Protein AF-G1N4I6-F1 (afdb_monomer_lite)

Foldseek 3Di:
DDDDDDDDDDDDDPPPDDDDDDDDDDDPPPVPVVVVVVVVVVVPDPVDDDLDVVLFDPVLVVLSVVLVVCCVVCVPCVVVCPCVVSVVVNVVRVVVSVVVVVVVVVVVVVVVVVVVVVVVD

InterPro domains:
  IPR013892 Cytochrome c oxidase biogenesis protein Cmc1-like [PF08583] (47-110)

Sequence (121 aa):
MPVHFRCPRALVRGCCARPRLDGSVLSEQKWKFSQILLLLKSSLRKMHPDLSPHLHTEECNLIISLLKKCHKEHNVLRLFGHCNDIDREMRKCLKKEYEEKRARNKELRRKIINAHTNFEK

Organism: Meleagris gallopavo (NCBI:txid9103)

Secondary structure (DSSP, 8-state):
-----PPP-----------------S-TTSSHHHHHHHHHTTTT---PPP--TTSS-HHHHHHHHHHHHHHHH-TTTTTTTTTHHHHHHHHHHHHHHHHHHHHHHHHHHHHHHHHHHHHT-

Radius of gyration: 25.35 Å; chains: 1; bounding box: 58×30×80 Å

pLDDT: mean 70.5, std 20.4, range [38.19, 96.44]

Structure (mmCIF, N/CA/C/O backbone):
data_AF-G1N4I6-F1
#
_entry.id   AF-G1N4I6-F1
#
loop_
_atom_site.group_PDB
_atom_site.id
_atom_site.type_symbol
_atom_site.label_atom_id
_atom_site.label_alt_id
_atom_site.label_comp_id
_atom_site.label_asym_id
_atom_site.label_entity_id
_atom_site.label_seq_id
_atom_site.pdbx_PDB_ins_code
_atom_site.Cartn_x
_atom_site.Cartn_y
_atom_site.Cartn_z
_atom_site.occupancy
_atom_site.B_iso_or_equiv
_atom_site.auth_seq_id
_atom_site.auth_comp_id
_atom_site.auth_asym_id
_atom_site.auth_atom_id
_atom_site.pdbx_PDB_model_num
ATOM 1 N N . MET A 1 1 ? -9.307 18.512 65.680 1.00 45.81 1 MET A N 1
ATOM 2 C CA . MET A 1 1 ? -8.128 18.757 64.812 1.00 45.81 1 MET A CA 1
ATOM 3 C C . MET A 1 1 ? -7.208 17.556 64.984 1.00 45.81 1 MET A C 1
ATOM 5 O O . MET A 1 1 ? -7.023 17.225 66.150 1.00 45.81 1 MET A O 1
ATOM 9 N N . PRO A 1 2 ? -6.722 16.844 63.942 1.00 47.59 2 PRO A N 1
ATOM 10 C CA . PRO A 1 2 ? -6.445 17.240 62.547 1.00 47.59 2 PRO A CA 1
ATOM 11 C C . PRO A 1 2 ? -7.382 16.555 61.519 1.00 47.59 2 PRO A C 1
ATOM 13 O O . PRO A 1 2 ? -7.768 15.406 61.682 1.00 47.59 2 PRO A O 1
ATOM 16 N N . VAL A 1 3 ? -8.040 17.312 60.640 1.00 41.31 3 VAL A N 1
ATOM 17 C CA . VAL A 1 3 ? -7.730 17.601 59.217 1.00 41.31 3 VAL A CA 1
ATOM 18 C C . VAL A 1 3 ? -7.629 16.391 58.270 1.00 41.31 3 VAL A C 1
ATOM 20 O O . VAL A 1 3 ? -6.647 15.660 58.217 1.00 41.31 3 VAL A O 1
ATOM 23 N N . HIS A 1 4 ? -8.693 16.250 57.476 1.00 39.62 4 HIS A N 1
ATOM 24 C CA . HIS A 1 4 ? -8.804 15.446 56.265 1.00 39.62 4 HIS A CA 1
ATOM 25 C C . HIS A 1 4 ? -7.756 15.820 55.211 1.00 39.62 4 HIS A C 1
ATOM 27 O O . HIS A 1 4 ? -7.566 16.999 54.932 1.00 39.62 4 HIS A O 1
ATOM 33 N N . PHE A 1 5 ? -7.280 14.818 54.469 1.00 39.03 5 PHE A N 1
ATOM 34 C CA . PHE A 1 5 ? -7.002 14.977 53.041 1.00 39.03 5 PHE A CA 1
ATOM 35 C C . PHE A 1 5 ? -7.726 13.876 52.258 1.00 39.03 5 PHE A C 1
ATOM 37 O O . PHE A 1 5 ? -7.271 12.742 52.144 1.00 39.03 5 PHE A O 1
ATOM 44 N N . ARG A 1 6 ? -8.909 14.226 51.737 1.00 46.56 6 ARG A N 1
ATOM 45 C CA . ARG A 1 6 ? -9.550 13.509 50.629 1.00 46.56 6 ARG A CA 1
ATOM 46 C C . ARG A 1 6 ? -8.698 13.734 49.382 1.00 46.56 6 ARG A C 1
ATOM 48 O O . ARG A 1 6 ? -8.475 14.884 49.013 1.00 46.56 6 ARG A O 1
ATOM 55 N N . CYS A 1 7 ? -8.280 12.667 48.707 1.00 40.50 7 CYS A N 1
ATOM 56 C CA . CYS A 1 7 ? -7.765 12.794 47.347 1.00 40.50 7 CYS A CA 1
ATOM 57 C C . CYS A 1 7 ? -8.959 12.983 46.381 1.00 40.50 7 CYS A C 1
ATOM 59 O O . CYS A 1 7 ? -9.925 12.215 46.463 1.00 40.50 7 CYS A O 1
ATOM 61 N N . PRO A 1 8 ? -8.960 14.024 45.529 1.00 46.91 8 PRO A N 1
ATOM 62 C CA . PRO A 1 8 ? -10.105 14.405 44.713 1.00 46.91 8 PRO A CA 1
ATOM 63 C C . PRO A 1 8 ? -10.313 13.490 43.502 1.00 46.91 8 PRO A C 1
ATOM 65 O O . PRO A 1 8 ? -9.385 13.061 42.821 1.00 46.91 8 PRO A O 1
ATOM 68 N N . ARG A 1 9 ? -11.591 13.252 43.206 1.00 49.66 9 ARG A N 1
ATOM 69 C CA . ARG A 1 9 ? -12.098 12.611 41.993 1.00 49.66 9 ARG A CA 1
ATOM 70 C C . ARG A 1 9 ? -12.138 13.665 40.874 1.00 49.66 9 ARG A 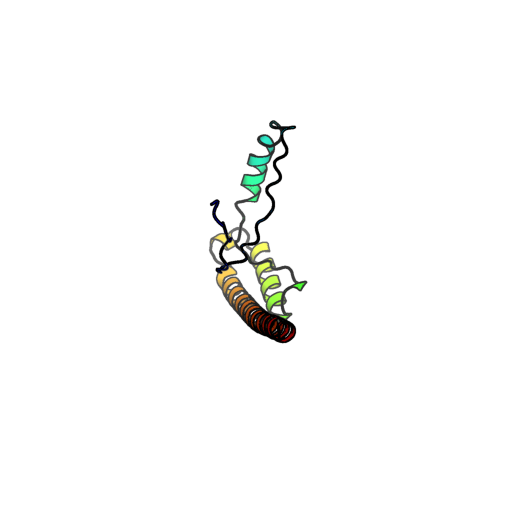C 1
ATOM 72 O O . ARG A 1 9 ? -13.067 14.461 40.841 1.00 49.66 9 ARG A O 1
ATOM 79 N N . ALA A 1 10 ? -11.149 13.689 39.981 1.00 44.81 10 ALA A N 1
ATOM 80 C CA . ALA A 1 10 ? -11.223 14.349 38.667 1.00 44.81 10 ALA A CA 1
ATOM 81 C C . ALA A 1 10 ? -10.093 13.791 37.780 1.00 44.81 10 ALA A C 1
ATOM 83 O O . ALA A 1 10 ? -8.924 13.966 38.087 1.00 44.81 10 ALA A O 1
ATOM 84 N N . LEU A 1 11 ? -10.407 12.889 36.849 1.00 46.59 11 LEU A N 1
ATOM 85 C CA . LEU A 1 11 ? -10.662 13.173 35.431 1.00 46.59 11 LEU A CA 1
ATOM 86 C C . LEU A 1 11 ? -9.357 13.261 34.606 1.00 46.59 11 LEU A C 1
ATOM 88 O O . LEU A 1 11 ? -8.387 13.897 34.990 1.00 46.59 11 LEU A O 1
ATOM 92 N N . VAL A 1 12 ? -9.436 12.693 33.401 1.00 39.00 12 VAL A N 1
ATOM 93 C CA . VAL A 1 12 ? -8.578 12.887 32.220 1.00 39.00 12 VAL A CA 1
ATOM 94 C C . VAL A 1 12 ? -7.330 11.984 32.060 1.00 39.00 12 VAL A C 1
ATOM 96 O O . VAL A 1 12 ? -6.332 12.106 32.753 1.00 39.00 12 VAL A O 1
ATOM 99 N N . ARG A 1 13 ? -7.375 11.183 30.978 1.00 44.16 13 ARG A N 1
ATOM 100 C CA . ARG A 1 13 ? -6.268 10.528 30.243 1.00 44.16 13 ARG A CA 1
ATOM 101 C C . ARG A 1 13 ? -5.569 9.350 30.930 1.00 44.16 13 ARG A C 1
ATOM 103 O O . ARG A 1 13 ? -4.560 9.494 31.607 1.00 44.16 13 ARG A O 1
ATOM 110 N N . GLY A 1 14 ? -5.993 8.151 30.527 1.00 42.22 14 GLY A N 1
ATOM 111 C CA . GLY A 1 14 ? -5.121 6.981 30.424 1.00 42.22 14 GLY A CA 1
ATOM 112 C C . GLY A 1 14 ? -4.003 7.208 29.401 1.00 42.22 14 GLY A C 1
ATOM 113 O O . GLY A 1 14 ? -4.010 6.642 28.310 1.00 42.22 14 GLY A O 1
ATOM 114 N N . CYS A 1 15 ? -3.036 8.054 29.751 1.00 42.78 15 CYS A N 1
ATOM 115 C CA . CYS A 1 15 ? -1.686 7.906 29.242 1.00 42.78 15 CYS A CA 1
ATOM 116 C C . CYS A 1 15 ? -1.195 6.548 29.747 1.00 42.78 15 CYS A C 1
ATOM 118 O O . CYS A 1 15 ? -1.071 6.351 30.953 1.00 42.78 15 CYS A O 1
ATOM 120 N N . CYS A 1 16 ? -0.954 5.602 28.840 1.00 43.34 16 CYS A N 1
ATOM 121 C CA . CYS A 1 16 ? -0.255 4.366 29.160 1.00 43.34 16 CYS A CA 1
ATOM 122 C C . CYS A 1 16 ? 1.131 4.732 29.712 1.00 43.34 16 CYS A C 1
ATOM 124 O O . CYS A 1 16 ? 2.065 4.972 28.945 1.00 43.34 16 CYS A O 1
ATOM 126 N N . ALA A 1 17 ? 1.261 4.821 31.033 1.00 47.19 17 ALA A N 1
ATOM 127 C CA . ALA A 1 17 ? 2.547 4.911 31.694 1.00 47.19 17 ALA A CA 1
ATOM 128 C C . ALA A 1 17 ? 3.261 3.572 31.470 1.00 47.19 17 ALA A C 1
ATOM 130 O O . ALA A 1 17 ? 2.895 2.553 32.052 1.00 47.19 17 ALA A O 1
ATOM 131 N N . ARG A 1 18 ? 4.252 3.548 30.571 1.00 47.81 18 ARG A N 1
ATOM 132 C CA . ARG A 1 18 ? 5.228 2.455 30.540 1.00 47.81 18 ARG A CA 1
ATOM 133 C C . ARG A 1 18 ? 6.060 2.538 31.824 1.00 47.81 18 ARG A C 1
ATOM 135 O O . ARG A 1 18 ? 6.551 3.630 32.118 1.00 47.81 18 ARG A O 1
ATOM 142 N N . PRO A 1 19 ? 6.272 1.435 32.559 1.00 45.81 19 PRO A N 1
ATOM 143 C CA . PRO A 1 19 ? 7.260 1.418 33.625 1.00 45.81 19 PRO A CA 1
ATOM 144 C C . PRO A 1 19 ? 8.647 1.700 33.043 1.00 45.81 19 PRO A C 1
ATOM 146 O O . PRO A 1 19 ? 9.045 1.110 32.035 1.00 45.81 19 PRO A O 1
ATOM 149 N N . ARG A 1 20 ? 9.362 2.623 33.683 1.00 44.16 20 ARG A N 1
ATOM 150 C CA . ARG A 1 20 ? 10.792 2.857 33.498 1.00 44.16 20 ARG A CA 1
ATOM 151 C C . ARG A 1 20 ? 11.516 1.763 34.291 1.00 44.16 20 ARG A C 1
ATOM 153 O O . ARG A 1 20 ? 11.347 1.699 35.504 1.00 44.16 20 ARG A O 1
ATOM 160 N N . LEU A 1 21 ? 12.246 0.882 33.611 1.00 48.09 21 LEU A N 1
ATOM 161 C CA . LEU A 1 21 ? 13.197 -0.027 34.250 1.00 48.09 21 LEU A CA 1
ATOM 162 C C . LEU A 1 21 ? 14.598 0.407 33.835 1.00 48.09 21 LEU A C 1
ATOM 164 O O . LEU A 1 21 ? 14.998 0.234 32.684 1.00 48.09 21 LEU A O 1
ATOM 168 N N . ASP A 1 22 ? 15.292 1.004 34.795 1.00 39.69 22 ASP A N 1
ATOM 169 C CA . ASP A 1 22 ? 16.698 1.362 34.721 1.00 39.69 22 ASP A CA 1
ATOM 170 C C . ASP A 1 22 ? 17.518 0.152 35.208 1.00 39.69 22 ASP A C 1
ATOM 172 O O . ASP A 1 22 ? 17.230 -0.422 36.258 1.00 39.69 22 ASP A O 1
ATOM 176 N N . GLY A 1 23 ? 18.519 -0.265 34.429 1.00 40.56 23 GLY A N 1
ATOM 177 C CA . GLY A 1 23 ? 19.390 -1.402 34.733 1.00 40.56 23 GLY A CA 1
ATOM 178 C C . GLY A 1 23 ? 20.727 -1.253 34.012 1.00 40.56 23 GLY A C 1
ATOM 179 O O . GLY A 1 23 ? 20.820 -1.387 32.797 1.00 40.56 23 GLY A O 1
ATOM 180 N N . SER A 1 24 ? 21.737 -0.900 34.790 1.00 41.91 24 SER A N 1
ATOM 181 C CA . SER A 1 24 ? 23.084 -0.446 34.455 1.00 41.91 24 SER A CA 1
ATOM 182 C C . SER A 1 24 ? 24.017 -1.477 33.792 1.00 41.91 24 SER A C 1
ATOM 184 O O . SER A 1 24 ? 24.140 -2.601 34.263 1.00 41.91 24 SER A O 1
ATOM 186 N N . VAL A 1 25 ? 24.772 -0.987 32.797 1.00 45.50 25 VAL A N 1
ATOM 187 C CA . VAL A 1 25 ? 26.221 -1.192 32.565 1.00 45.50 25 VAL A CA 1
ATOM 188 C C . VAL A 1 25 ? 26.726 -2.633 32.375 1.00 45.50 25 VAL A C 1
ATOM 190 O O . VAL A 1 25 ? 27.131 -3.288 33.325 1.00 45.50 25 VAL A O 1
ATOM 193 N N . LEU A 1 26 ? 26.868 -3.055 31.108 1.00 38.19 26 LEU A N 1
ATOM 194 C CA . LEU A 1 26 ? 28.051 -3.792 30.628 1.00 38.19 26 LEU A CA 1
ATOM 195 C C . LEU A 1 26 ? 28.141 -3.742 29.081 1.00 38.19 26 LEU A C 1
ATOM 197 O O . LEU A 1 26 ? 27.209 -4.142 28.388 1.00 38.19 26 LEU A O 1
ATOM 201 N N . SER A 1 27 ? 29.300 -3.322 28.548 1.00 38.31 27 SER A N 1
ATOM 202 C CA . SER A 1 27 ? 29.754 -3.363 27.129 1.00 38.31 27 SER A CA 1
ATOM 203 C C . SER A 1 27 ? 29.624 -2.102 26.238 1.00 38.31 27 SER A C 1
ATOM 205 O O . SER A 1 27 ? 29.157 -2.136 25.102 1.00 38.31 27 SER A O 1
ATOM 207 N N . GLU A 1 28 ? 30.190 -0.982 26.687 1.00 52.12 28 GLU A N 1
ATOM 208 C CA . GLU A 1 28 ? 30.264 0.294 25.945 1.00 52.12 28 GLU A CA 1
ATOM 209 C C . GLU A 1 28 ? 31.248 0.377 24.746 1.00 52.12 28 GLU A C 1
ATOM 211 O O . GLU A 1 28 ? 31.404 1.447 24.163 1.00 52.12 28 GLU A O 1
ATOM 216 N N . GLN A 1 29 ? 31.900 -0.704 24.296 1.00 47.34 29 GLN A N 1
ATOM 217 C CA . GLN A 1 29 ? 32.941 -0.615 23.239 1.00 47.34 29 GLN A CA 1
ATOM 218 C C . GLN A 1 29 ? 32.626 -1.354 21.922 1.00 47.34 29 GLN A C 1
ATOM 220 O O . GLN A 1 29 ? 33.446 -1.350 21.008 1.00 47.34 29 GLN A O 1
ATOM 225 N N . LYS A 1 30 ? 31.436 -1.952 21.754 1.00 45.03 30 LYS A N 1
ATOM 226 C CA . LYS A 1 30 ? 31.085 -2.718 20.531 1.00 45.03 30 LYS A CA 1
ATOM 227 C C . LYS A 1 30 ? 30.063 -2.050 19.597 1.00 45.03 30 LYS A C 1
ATOM 229 O O . LYS A 1 30 ? 29.682 -2.645 18.595 1.00 45.03 30 LYS A O 1
ATOM 234 N N . TRP A 1 31 ? 29.663 -0.803 19.861 1.00 49.31 31 TRP A N 1
ATOM 235 C CA . TRP A 1 31 ? 28.701 -0.068 19.018 1.00 49.31 31 TRP A CA 1
ATOM 236 C C . TRP A 1 31 ? 29.333 0.924 18.027 1.00 49.31 31 TRP A C 1
ATOM 238 O O . TRP A 1 31 ? 28.705 1.265 17.027 1.00 49.31 31 TRP A O 1
ATOM 248 N N . LYS A 1 32 ? 30.592 1.346 18.222 1.00 50.91 32 LYS A N 1
ATOM 249 C CA . LYS A 1 32 ? 31.229 2.353 17.345 1.00 50.91 32 LYS A CA 1
ATOM 250 C C . LYS A 1 32 ? 31.665 1.810 15.976 1.00 50.91 32 LYS A C 1
ATOM 252 O O . LYS A 1 32 ? 31.596 2.540 14.995 1.00 50.91 32 LYS A O 1
ATOM 257 N N . PHE A 1 33 ? 32.011 0.525 15.870 1.00 45.84 33 PHE A N 1
ATOM 258 C CA . PHE A 1 33 ? 32.341 -0.112 14.581 1.00 45.84 33 PHE A CA 1
ATOM 259 C C . PHE A 1 33 ? 31.109 -0.544 13.766 1.00 45.84 33 PHE A C 1
ATOM 261 O O . PHE A 1 33 ? 31.205 -0.754 12.560 1.00 45.84 33 PHE A O 1
ATOM 268 N N . SER A 1 34 ? 29.933 -0.622 14.395 1.00 57.88 34 SER A N 1
ATOM 269 C CA . SER A 1 34 ? 28.678 -0.992 13.724 1.00 57.88 34 SER A CA 1
ATOM 270 C C . SER A 1 34 ? 28.005 0.206 13.035 1.00 57.88 34 SER A C 1
ATOM 272 O O . SER A 1 34 ? 27.323 0.052 12.021 1.00 57.88 34 SER A O 1
ATOM 274 N N . GLN A 1 35 ? 28.244 1.428 13.526 1.00 58.34 35 GLN A N 1
ATOM 275 C CA . GLN A 1 35 ? 27.568 2.635 13.039 1.00 58.34 35 GLN A CA 1
ATOM 276 C C . GLN A 1 35 ? 27.893 2.962 11.567 1.00 58.34 35 GLN A C 1
ATOM 278 O O . GLN A 1 35 ? 26.996 3.337 10.819 1.00 58.34 35 GLN A O 1
ATOM 283 N N . ILE A 1 36 ? 29.137 2.769 11.111 1.00 57.69 36 ILE A N 1
ATOM 284 C CA . ILE A 1 36 ? 29.534 3.049 9.714 1.00 57.69 36 ILE A CA 1
ATOM 285 C C . ILE A 1 36 ? 28.848 2.082 8.729 1.00 57.69 36 ILE A C 1
ATOM 287 O O . ILE A 1 36 ? 28.399 2.500 7.660 1.00 57.69 36 ILE A O 1
ATOM 291 N N . LEU A 1 37 ? 28.658 0.814 9.114 1.00 55.31 37 LEU A N 1
ATOM 292 C CA . LEU A 1 37 ? 27.936 -0.171 8.299 1.00 55.31 37 LEU A CA 1
ATOM 293 C C . LEU A 1 37 ? 26.407 0.049 8.331 1.00 55.31 37 LEU A C 1
ATOM 295 O O . LEU A 1 37 ? 25.710 -0.216 7.348 1.00 55.31 37 LEU A O 1
ATOM 299 N N . LEU A 1 38 ? 25.879 0.583 9.436 1.00 55.78 38 LEU A N 1
ATOM 300 C CA . LEU A 1 38 ? 24.478 0.995 9.582 1.00 55.78 38 LEU A CA 1
ATOM 301 C C . LEU A 1 38 ? 24.134 2.248 8.758 1.00 55.78 38 LEU A C 1
ATOM 303 O O . LEU A 1 38 ? 23.026 2.335 8.228 1.00 55.78 38 LEU A O 1
ATOM 307 N N . LEU A 1 39 ? 25.072 3.185 8.585 1.00 54.91 39 LEU A N 1
ATOM 308 C CA . LEU A 1 39 ? 24.865 4.399 7.787 1.00 54.91 39 LEU A CA 1
ATOM 309 C C . LEU A 1 39 ? 24.809 4.106 6.278 1.00 54.91 39 LEU A C 1
ATOM 311 O O . LEU A 1 39 ? 23.942 4.646 5.591 1.00 54.91 39 LEU A O 1
ATOM 315 N N . LEU A 1 40 ? 25.619 3.174 5.768 1.00 52.16 40 LEU A N 1
ATOM 316 C CA . LEU A 1 40 ? 25.558 2.742 4.361 1.00 52.16 40 LEU A CA 1
ATOM 317 C C . LEU A 1 40 ? 24.305 1.914 4.021 1.00 52.16 40 LEU A C 1
ATOM 319 O O . LEU A 1 40 ? 23.799 2.005 2.904 1.00 52.16 40 LEU A O 1
ATOM 323 N N . LYS A 1 41 ? 23.715 1.192 4.986 1.00 48.81 41 LYS A N 1
ATOM 324 C CA . LYS A 1 41 ? 22.384 0.562 4.821 1.00 48.81 41 LYS A CA 1
ATOM 325 C C . LYS A 1 41 ? 21.229 1.572 4.812 1.00 48.81 41 LYS A C 1
ATOM 327 O O . LYS A 1 41 ? 20.109 1.228 4.440 1.00 48.81 41 LYS A O 1
ATOM 332 N N . SER A 1 42 ? 21.481 2.813 5.225 1.00 48.00 42 SER A N 1
ATOM 333 C CA . SER A 1 42 ? 20.442 3.811 5.484 1.00 48.00 42 SER A CA 1
ATOM 334 C C . SER A 1 42 ? 20.144 4.756 4.309 1.00 48.00 42 SER A C 1
ATOM 336 O O . SER A 1 42 ? 19.068 5.361 4.281 1.00 48.00 42 SER A O 1
ATOM 338 N N . SER A 1 43 ? 21.034 4.825 3.311 1.00 47.72 43 SER A N 1
ATOM 339 C CA . SER A 1 43 ? 20.907 5.695 2.125 1.00 47.72 43 SER A CA 1
ATOM 340 C C . SER A 1 43 ? 20.056 5.113 0.985 1.00 47.72 43 SER A C 1
ATOM 342 O O . SER A 1 43 ? 19.936 5.723 -0.073 1.00 47.72 43 SER A O 1
ATOM 344 N N . LEU A 1 44 ? 19.396 3.970 1.202 1.00 54.91 44 LEU A N 1
ATOM 345 C CA . LEU A 1 44 ? 18.336 3.447 0.327 1.00 54.91 44 LEU A CA 1
ATOM 346 C C . LEU A 1 44 ? 16.969 3.413 1.031 1.00 54.91 44 LEU A C 1
ATOM 348 O O . LEU A 1 44 ? 16.110 2.601 0.690 1.00 54.91 44 LEU A O 1
ATOM 352 N N . ARG A 1 45 ? 16.744 4.275 2.030 1.00 47.78 45 ARG A N 1
ATOM 353 C CA . ARG A 1 45 ? 15.431 4.411 2.671 1.00 47.78 45 ARG A CA 1
ATOM 354 C C . ARG A 1 45 ? 14.454 5.113 1.730 1.00 47.78 45 ARG A C 1
ATOM 356 O O . ARG A 1 45 ? 14.211 6.310 1.836 1.00 47.78 45 ARG A O 1
ATOM 363 N N . LYS A 1 46 ? 13.832 4.346 0.833 1.00 53.66 46 LYS A N 1
ATOM 364 C CA . LYS A 1 46 ? 12.470 4.679 0.410 1.00 53.66 46 LYS A CA 1
ATOM 365 C C . LYS A 1 46 ? 11.615 4.607 1.669 1.00 53.66 46 LYS A C 1
ATOM 367 O O . LYS A 1 46 ? 11.550 3.551 2.292 1.00 53.66 46 LYS A O 1
ATOM 372 N N . MET A 1 47 ? 11.010 5.729 2.055 1.00 54.09 47 MET A N 1
ATOM 373 C CA . MET A 1 47 ? 9.946 5.794 3.064 1.00 54.09 47 MET A CA 1
ATOM 374 C C . MET A 1 47 ? 8.720 5.075 2.504 1.00 54.09 47 MET A C 1
ATOM 376 O O . MET A 1 47 ? 7.739 5.695 2.102 1.00 54.09 47 MET A O 1
ATOM 380 N N . HIS A 1 48 ? 8.840 3.760 2.368 1.00 58.47 48 HIS A N 1
ATOM 381 C CA . HIS A 1 48 ? 7.828 2.927 1.778 1.00 58.47 48 HIS A CA 1
ATOM 382 C C . HIS A 1 48 ? 7.010 2.297 2.903 1.00 58.47 48 HIS A C 1
ATOM 384 O O . HIS A 1 48 ? 7.606 1.677 3.788 1.00 58.47 48 HIS A O 1
ATOM 390 N N . PRO A 1 49 ? 5.674 2.435 2.909 1.00 64.19 49 PRO A N 1
ATOM 391 C CA . PRO A 1 49 ? 4.834 1.543 3.709 1.00 64.19 49 PRO A CA 1
ATOM 392 C C . PRO A 1 49 ? 5.188 0.087 3.379 1.00 64.19 49 PRO A C 1
ATOM 394 O O . PRO A 1 49 ? 5.541 -0.201 2.239 1.00 64.19 49 PRO A O 1
ATOM 397 N N . ASP A 1 50 ? 5.143 -0.810 4.358 1.00 65.81 50 ASP A N 1
ATOM 398 C CA . ASP A 1 50 ? 5.505 -2.219 4.169 1.00 65.81 50 ASP A CA 1
ATOM 399 C C . ASP A 1 50 ? 4.765 -2.820 2.956 1.00 65.81 50 ASP A C 1
ATOM 401 O O . ASP A 1 50 ? 3.539 -2.855 2.969 1.00 65.81 50 ASP A O 1
ATOM 405 N N . LEU A 1 51 ? 5.507 -3.231 1.911 1.00 70.38 51 LEU A N 1
ATOM 406 C CA . LEU A 1 51 ? 4.966 -3.837 0.679 1.00 70.38 51 LEU A CA 1
ATOM 407 C C . LEU A 1 51 ? 4.929 -5.366 0.753 1.00 70.38 51 LEU A C 1
ATOM 409 O O . LEU A 1 51 ? 5.098 -6.052 -0.271 1.00 70.38 51 LEU A O 1
ATOM 413 N N . SER A 1 52 ? 4.875 -5.922 1.958 1.00 76.31 52 SER A N 1
ATOM 414 C CA . SER A 1 52 ? 4.781 -7.362 2.119 1.00 76.31 52 SER A CA 1
ATOM 415 C C . SER A 1 52 ? 3.520 -7.867 1.399 1.00 76.31 52 SER A C 1
ATOM 417 O O . SER A 1 52 ? 2.423 -7.384 1.684 1.00 76.31 52 SER A O 1
ATOM 419 N N . PRO A 1 53 ? 3.641 -8.830 0.465 1.00 71.44 53 PRO A N 1
ATOM 420 C CA . PRO A 1 53 ? 2.553 -9.212 -0.439 1.00 71.44 53 PRO A CA 1
ATOM 421 C C . PRO A 1 53 ? 1.328 -9.809 0.269 1.00 71.44 53 PRO A C 1
ATOM 423 O O . PRO A 1 53 ? 0.247 -9.877 -0.299 1.00 71.44 53 PRO A O 1
ATOM 426 N N . HIS A 1 54 ? 1.469 -10.222 1.528 1.00 75.25 54 HIS A N 1
ATOM 427 C CA . HIS A 1 54 ? 0.353 -10.721 2.331 1.00 75.25 54 HIS A CA 1
ATOM 428 C C . HIS A 1 54 ? -0.552 -9.593 2.868 1.00 75.25 54 HIS A C 1
ATOM 430 O O . HIS A 1 54 ? -1.675 -9.841 3.302 1.00 75.25 54 HIS A O 1
ATOM 436 N N . LEU A 1 55 ? -0.074 -8.348 2.918 1.00 82.19 55 LEU A N 1
ATOM 437 C CA . LEU A 1 55 ? -0.826 -7.254 3.537 1.00 82.19 55 LEU A CA 1
ATOM 438 C C . LEU A 1 55 ? -1.834 -6.605 2.581 1.00 82.19 55 LEU A C 1
ATOM 440 O O . LEU A 1 55 ? -2.760 -5.937 3.045 1.00 82.19 55 LEU A O 1
ATOM 444 N N . HIS A 1 56 ? -1.646 -6.804 1.279 1.00 82.62 56 HIS A N 1
ATOM 445 C CA . HIS A 1 56 ? -2.357 -6.082 0.239 1.00 82.62 56 HIS A CA 1
ATOM 446 C C . HIS A 1 56 ? -3.327 -6.974 -0.528 1.00 82.62 56 HIS A C 1
ATOM 448 O O . HIS A 1 56 ? -3.185 -8.195 -0.600 1.00 82.62 56 HIS A O 1
ATOM 454 N N . THR A 1 57 ? -4.304 -6.320 -1.131 1.00 87.75 57 THR A N 1
ATOM 455 C CA . THR A 1 57 ? -5.193 -6.870 -2.146 1.00 87.75 57 THR A CA 1
ATOM 456 C C . THR A 1 57 ? -4.402 -7.348 -3.366 1.00 87.75 57 THR A C 1
ATOM 458 O O . THR A 1 57 ? -3.290 -6.890 -3.651 1.00 87.75 57 THR A O 1
ATOM 461 N N . GLU A 1 58 ? -4.978 -8.291 -4.106 1.00 88.50 58 GLU A N 1
ATOM 462 C CA . GLU A 1 58 ? -4.381 -8.864 -5.317 1.00 88.50 58 GLU A CA 1
ATOM 463 C C . GLU A 1 58 ? -4.022 -7.803 -6.370 1.00 88.50 58 GLU A C 1
ATOM 465 O O . GLU A 1 58 ? -2.931 -7.848 -6.940 1.00 88.50 58 GLU A O 1
ATOM 470 N N . GLU A 1 59 ? -4.864 -6.781 -6.537 1.00 87.62 59 GLU A N 1
ATOM 471 C CA . GLU A 1 59 ? -4.613 -5.661 -7.449 1.00 87.62 59 GLU A CA 1
ATOM 472 C C . GLU A 1 59 ? -3.379 -4.843 -7.036 1.00 87.62 59 GLU A C 1
ATOM 474 O O . GLU A 1 59 ? -2.484 -4.594 -7.850 1.00 87.62 59 GLU A O 1
ATOM 479 N N . CYS A 1 60 ? -3.271 -4.473 -5.754 1.00 89.38 60 CYS A N 1
ATOM 480 C CA . CYS A 1 60 ? -2.102 -3.753 -5.246 1.00 89.38 60 CYS A CA 1
ATOM 481 C C . CYS A 1 60 ? -0.822 -4.596 -5.358 1.00 89.38 60 CYS A C 1
ATOM 483 O O . CYS A 1 60 ? 0.244 -4.067 -5.684 1.00 89.38 60 CYS A O 1
ATOM 485 N N . ASN A 1 61 ? -0.912 -5.910 -5.138 1.00 90.12 61 ASN A N 1
ATOM 486 C CA . ASN A 1 61 ? 0.225 -6.828 -5.221 1.00 90.12 61 ASN A CA 1
ATOM 487 C C . ASN A 1 61 ? 0.836 -6.913 -6.624 1.00 90.12 61 ASN A C 1
ATOM 489 O O . ASN A 1 61 ? 2.065 -7.005 -6.760 1.00 90.12 61 ASN A O 1
ATOM 493 N N . LEU A 1 62 ? 0.012 -6.830 -7.670 1.00 91.31 62 LEU A N 1
ATOM 494 C CA . LEU A 1 62 ? 0.486 -6.770 -9.052 1.00 91.31 62 LEU A CA 1
ATOM 495 C C . LEU A 1 62 ? 1.289 -5.488 -9.301 1.00 91.31 62 LEU A C 1
ATOM 497 O O . LEU A 1 62 ? 2.408 -5.552 -9.815 1.00 91.31 62 LEU A O 1
ATOM 501 N N . ILE A 1 63 ? 0.782 -4.336 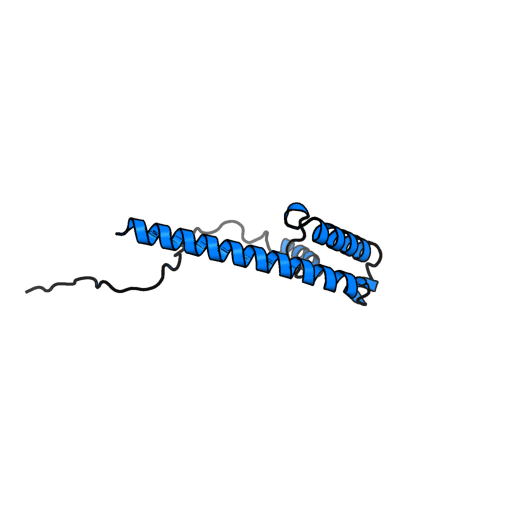-8.854 1.00 89.94 63 ILE A N 1
ATOM 502 C CA . ILE A 1 63 ? 1.455 -3.038 -9.024 1.00 89.94 63 ILE A CA 1
ATOM 503 C C . ILE A 1 63 ? 2.783 -3.007 -8.254 1.00 89.94 63 ILE A C 1
ATOM 505 O O . ILE A 1 63 ? 3.811 -2.586 -8.785 1.00 89.94 63 ILE A O 1
ATOM 509 N N . ILE A 1 64 ? 2.799 -3.522 -7.023 1.00 89.25 64 ILE A N 1
ATOM 510 C CA . ILE A 1 64 ? 4.011 -3.661 -6.204 1.00 89.25 64 ILE A CA 1
ATOM 511 C C . ILE A 1 64 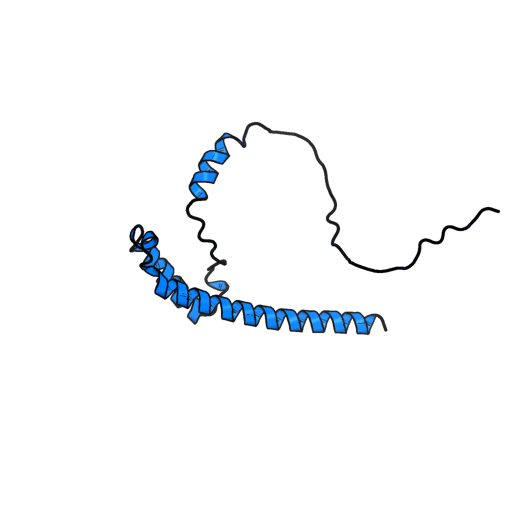? 5.056 -4.533 -6.912 1.00 89.25 64 ILE A C 1
ATOM 513 O O . ILE A 1 64 ? 6.250 -4.219 -6.910 1.00 89.25 64 ILE A O 1
ATOM 517 N N . SER A 1 65 ? 4.617 -5.628 -7.530 1.00 89.25 65 SER A N 1
ATOM 518 C CA . SER A 1 65 ? 5.486 -6.536 -8.283 1.00 89.25 65 SER A CA 1
ATOM 519 C C . SER A 1 65 ? 6.086 -5.856 -9.514 1.00 89.25 65 SER A C 1
ATOM 521 O O . SER A 1 65 ? 7.285 -5.991 -9.764 1.00 89.25 65 SER A O 1
ATOM 523 N N . LEU A 1 66 ? 5.290 -5.070 -10.244 1.00 88.81 66 LEU A N 1
ATOM 524 C CA . LEU A 1 66 ? 5.755 -4.266 -11.378 1.00 88.81 66 LEU A CA 1
ATOM 525 C C . LEU A 1 66 ? 6.751 -3.190 -10.944 1.00 88.81 66 LEU A C 1
ATOM 527 O O . LEU A 1 66 ? 7.791 -3.019 -11.576 1.00 88.81 66 LEU A O 1
ATOM 531 N N . LEU A 1 67 ? 6.499 -2.526 -9.817 1.00 87.81 67 LEU A N 1
ATOM 532 C CA . LEU A 1 67 ? 7.409 -1.521 -9.280 1.00 87.81 67 LEU A CA 1
ATOM 533 C C . LEU A 1 67 ? 8.756 -2.138 -8.871 1.00 87.81 67 LEU A C 1
ATOM 535 O O . LEU A 1 67 ? 9.815 -1.562 -9.128 1.00 87.81 67 LEU A O 1
ATOM 539 N N . LYS A 1 68 ? 8.735 -3.335 -8.268 1.00 85.88 68 LYS A N 1
ATOM 540 C CA . LYS A 1 68 ? 9.951 -4.103 -7.949 1.00 85.88 68 LYS A CA 1
ATOM 541 C C . LYS A 1 68 ? 10.725 -4.481 -9.215 1.00 85.88 68 LYS A C 1
ATOM 543 O O . LYS A 1 68 ? 11.949 -4.364 -9.208 1.00 85.88 68 LYS A O 1
ATOM 548 N N . LYS A 1 69 ? 10.037 -4.882 -10.291 1.00 87.38 69 LYS A N 1
ATOM 549 C CA . LYS A 1 69 ? 10.659 -5.160 -11.599 1.00 87.38 69 LYS A CA 1
ATOM 550 C C . LYS A 1 69 ? 11.288 -3.902 -12.204 1.00 87.38 69 LYS A C 1
ATOM 552 O O . LYS A 1 69 ? 12.479 -3.923 -12.492 1.00 87.38 69 LYS A O 1
ATOM 557 N N . CYS A 1 70 ? 10.559 -2.785 -12.239 1.00 86.75 70 CYS A N 1
ATOM 558 C CA . CYS A 1 70 ? 11.066 -1.507 -12.751 1.00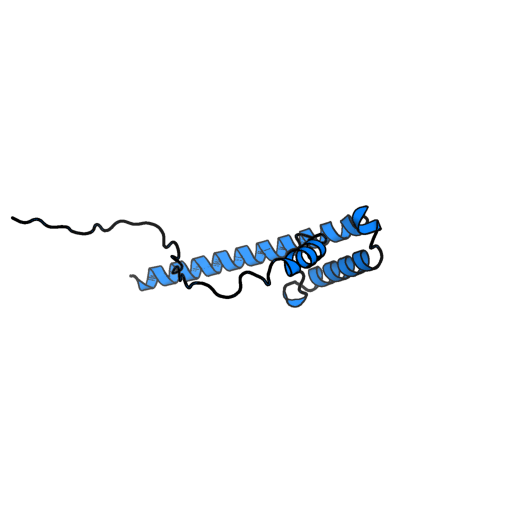 86.75 70 CYS A CA 1
ATOM 559 C C . CYS A 1 70 ? 12.317 -1.036 -11.991 1.00 86.75 70 CYS A C 1
ATOM 561 O O . CYS A 1 70 ? 13.313 -0.635 -12.588 1.00 86.75 70 CYS A O 1
ATOM 563 N N . HIS A 1 71 ? 12.323 -1.156 -10.658 1.00 82.88 71 HIS A N 1
ATOM 564 C CA . HIS A 1 71 ? 13.512 -0.831 -9.867 1.00 82.88 71 HIS A CA 1
ATOM 565 C C . HIS A 1 71 ? 14.688 -1.779 -10.101 1.00 82.88 71 HIS A C 1
ATOM 567 O O . HIS A 1 71 ? 15.821 -1.339 -9.944 1.00 82.88 71 HIS A O 1
ATOM 573 N N . LYS A 1 72 ? 14.431 -3.049 -10.433 1.00 83.69 72 LYS A N 1
ATOM 574 C CA . LYS A 1 72 ? 15.468 -4.052 -10.697 1.00 83.69 72 LYS A CA 1
ATOM 575 C C . LYS A 1 72 ? 16.133 -3.830 -12.055 1.00 83.69 72 LYS A C 1
ATOM 577 O O . LYS A 1 72 ? 17.349 -3.959 -12.156 1.00 83.69 72 LYS A O 1
ATOM 582 N N . GLU A 1 73 ? 15.342 -3.495 -13.070 1.00 84.06 73 GLU A N 1
ATOM 583 C CA . GLU A 1 73 ? 15.808 -3.247 -14.439 1.00 84.06 73 GLU A CA 1
ATOM 584 C C . GLU A 1 73 ? 16.532 -1.901 -14.552 1.00 84.06 73 GLU A C 1
ATOM 586 O O . GLU A 1 73 ? 17.562 -1.788 -15.213 1.00 84.06 73 GLU A O 1
ATOM 591 N N . HIS A 1 74 ? 16.050 -0.886 -13.833 1.00 77.00 74 HIS A N 1
ATOM 592 C CA . HIS A 1 74 ? 16.503 0.489 -13.998 1.00 77.00 74 HIS A CA 1
ATOM 593 C C . HIS A 1 74 ? 17.100 1.089 -12.720 1.00 77.00 74 HIS A C 1
ATOM 595 O O . HIS A 1 74 ? 16.652 2.123 -12.223 1.00 77.00 74 HIS A O 1
ATOM 601 N N . ASN A 1 75 ? 18.165 0.474 -12.199 1.00 68.69 75 ASN A N 1
ATOM 602 C CA . ASN A 1 75 ? 18.824 0.909 -10.957 1.00 68.69 75 ASN A CA 1
ATOM 603 C C . ASN A 1 75 ? 19.275 2.385 -10.981 1.00 68.69 75 ASN A C 1
ATOM 605 O O . ASN A 1 75 ? 19.107 3.093 -9.987 1.00 68.69 75 ASN A O 1
ATOM 609 N N . VAL A 1 76 ? 19.801 2.855 -12.120 1.00 68.75 76 VAL A N 1
ATOM 610 C CA . VAL A 1 76 ? 20.247 4.248 -12.310 1.00 68.75 76 VAL A CA 1
ATOM 611 C C . VAL A 1 76 ? 19.073 5.161 -12.684 1.00 68.75 76 VAL A C 1
ATOM 613 O O . VAL A 1 76 ? 18.919 6.224 -12.087 1.00 68.75 76 VAL A O 1
ATOM 616 N N . LEU A 1 77 ? 18.171 4.730 -13.581 1.00 65.81 77 LEU A N 1
ATOM 617 C CA . LEU A 1 77 ? 17.005 5.537 -13.998 1.00 65.81 77 LEU A CA 1
ATOM 618 C C . LEU A 1 77 ? 15.925 5.667 -12.916 1.00 65.81 77 LEU A C 1
ATOM 620 O O . LEU A 1 77 ? 15.057 6.534 -13.007 1.00 65.81 77 LEU A O 1
ATOM 624 N N . ARG A 1 78 ? 16.019 4.885 -11.834 1.00 64.50 78 ARG A N 1
ATOM 625 C CA . ARG A 1 78 ? 15.239 5.094 -10.610 1.00 64.50 78 ARG A CA 1
ATOM 626 C C . ARG A 1 78 ? 15.466 6.485 -10.017 1.00 64.50 78 ARG A C 1
ATOM 628 O O . ARG A 1 78 ? 14.533 7.048 -9.456 1.00 64.50 78 ARG A O 1
ATOM 635 N N . LEU A 1 79 ? 16.681 7.028 -10.130 1.00 61.72 79 LEU A N 1
ATOM 636 C CA . LEU A 1 79 ? 17.000 8.393 -9.690 1.00 61.72 79 LEU A CA 1
ATOM 637 C C . LEU A 1 79 ? 16.457 9.448 -10.664 1.00 61.72 79 LEU A C 1
ATOM 639 O O . LEU A 1 79 ? 16.118 10.545 -10.239 1.00 61.72 79 LEU A O 1
ATOM 643 N N . PHE A 1 80 ? 16.298 9.085 -11.938 1.00 71.81 80 PHE A N 1
ATOM 644 C CA . PHE A 1 80 ? 15.728 9.935 -12.988 1.00 71.81 80 PHE A CA 1
ATOM 645 C C . PHE A 1 80 ? 14.191 9.888 -13.051 1.00 71.81 80 PHE A C 1
ATOM 647 O O . PHE A 1 80 ? 13.590 10.534 -13.902 1.00 71.81 80 PHE A O 1
ATOM 654 N N . GLY A 1 81 ? 13.536 9.147 -12.148 1.00 77.69 81 GLY A N 1
ATOM 655 C CA . GLY A 1 81 ? 12.075 9.124 -12.046 1.00 77.69 81 GLY A CA 1
ATOM 656 C C . GLY A 1 81 ? 11.362 8.234 -13.069 1.00 77.69 81 GLY A C 1
ATOM 657 O O . GLY A 1 81 ? 10.161 8.382 -13.263 1.00 77.69 81 GLY A O 1
ATOM 658 N N . HIS A 1 82 ? 12.056 7.282 -13.700 1.00 78.75 82 HIS A N 1
ATOM 659 C CA . HIS A 1 82 ? 11.464 6.433 -14.744 1.00 78.75 82 HIS A CA 1
ATOM 660 C C . HIS A 1 82 ? 10.310 5.540 -14.244 1.00 78.75 82 HIS A C 1
ATOM 662 O O . HIS A 1 82 ? 9.383 5.239 -14.983 1.00 78.75 82 HIS A O 1
ATOM 668 N N . CYS A 1 83 ? 10.320 5.161 -12.962 1.00 83.12 83 CYS A N 1
ATOM 669 C CA . CYS A 1 83 ? 9.265 4.340 -12.355 1.00 83.12 83 CYS A CA 1
ATOM 670 C C . CYS A 1 83 ? 8.151 5.169 -11.673 1.00 83.12 83 CYS A C 1
ATOM 672 O O . CYS A 1 83 ? 7.381 4.612 -10.887 1.00 83.12 83 CYS A O 1
ATOM 674 N N . ASN A 1 84 ? 8.073 6.488 -11.905 1.00 85.00 84 ASN A N 1
ATOM 675 C CA . ASN A 1 84 ? 7.156 7.385 -11.184 1.00 85.00 84 ASN A CA 1
ATOM 676 C C . ASN A 1 84 ? 5.671 7.102 -11.455 1.00 85.00 84 ASN A C 1
ATOM 678 O O . ASN A 1 84 ? 4.851 7.262 -10.550 1.00 85.00 84 ASN A O 1
ATOM 682 N N . ASP A 1 85 ? 5.320 6.658 -12.662 1.00 87.44 85 ASP A N 1
ATOM 683 C CA . ASP A 1 85 ? 3.930 6.342 -13.009 1.00 87.44 85 ASP A CA 1
ATOM 684 C C . ASP A 1 85 ? 3.429 5.125 -12.223 1.00 87.44 85 ASP A C 1
ATOM 686 O O . ASP A 1 85 ? 2.353 5.149 -11.623 1.00 87.44 85 ASP A O 1
ATOM 690 N N . ILE A 1 86 ? 4.273 4.096 -12.118 1.00 86.69 86 ILE A N 1
ATOM 691 C CA . ILE A 1 86 ? 3.993 2.896 -11.323 1.00 86.69 86 ILE A CA 1
ATOM 692 C C . ILE A 1 86 ? 3.956 3.245 -9.824 1.00 86.69 86 ILE A C 1
ATOM 694 O O . ILE A 1 86 ? 3.087 2.765 -9.095 1.00 86.69 86 ILE A O 1
ATOM 698 N N . ASP A 1 87 ? 4.852 4.122 -9.355 1.00 86.31 87 ASP A N 1
ATOM 699 C CA . ASP A 1 87 ? 4.859 4.609 -7.966 1.00 86.31 87 ASP A CA 1
ATOM 700 C C . ASP A 1 87 ? 3.563 5.368 -7.626 1.00 86.31 87 ASP A C 1
ATOM 702 O O . ASP A 1 87 ? 3.000 5.192 -6.543 1.00 86.31 87 ASP A O 1
ATOM 706 N N . ARG A 1 88 ? 3.034 6.168 -8.564 1.00 89.62 88 ARG A N 1
ATOM 707 C CA . ARG A 1 88 ? 1.756 6.877 -8.407 1.00 89.62 88 ARG A CA 1
ATOM 708 C C . ARG A 1 88 ? 0.589 5.904 -8.257 1.00 89.62 88 ARG A C 1
ATOM 710 O O . ARG A 1 88 ? -0.225 6.095 -7.349 1.00 89.62 88 ARG A O 1
ATOM 717 N N . GLU A 1 89 ? 0.498 4.885 -9.107 1.00 90.12 89 GLU A N 1
ATOM 718 C CA . GLU A 1 89 ? -0.577 3.886 -9.025 1.00 90.12 89 GLU A CA 1
ATOM 719 C C . GLU A 1 89 ? -0.505 3.078 -7.732 1.00 90.12 89 GLU A C 1
ATOM 721 O O . GLU A 1 89 ? -1.502 2.911 -7.027 1.00 90.12 89 GLU A O 1
ATOM 726 N N . MET A 1 90 ? 0.698 2.681 -7.335 1.00 89.56 90 MET A N 1
ATOM 727 C CA . MET A 1 90 ? 0.899 1.989 -6.073 1.00 89.56 90 MET A CA 1
ATOM 728 C C . MET A 1 90 ? 0.458 2.848 -4.878 1.00 89.56 90 MET A C 1
ATOM 730 O O . MET A 1 90 ? -0.262 2.361 -4.005 1.00 89.56 90 MET A O 1
ATOM 734 N N . ARG A 1 91 ? 0.825 4.139 -4.830 1.00 88.81 91 ARG A N 1
ATOM 735 C CA . ARG A 1 91 ? 0.385 5.045 -3.751 1.00 88.81 91 ARG A CA 1
ATOM 736 C C . ARG A 1 91 ? -1.133 5.171 -3.682 1.00 88.81 91 ARG A C 1
ATOM 738 O O . ARG A 1 91 ? -1.677 5.226 -2.580 1.00 88.81 91 ARG A O 1
ATOM 745 N N . LYS A 1 92 ? -1.818 5.225 -4.829 1.00 91.31 92 LYS A N 1
ATOM 746 C CA . LYS A 1 92 ? -3.288 5.247 -4.873 1.00 91.31 92 LYS A CA 1
ATOM 747 C C . LYS A 1 92 ? -3.867 3.976 -4.259 1.00 91.31 92 LYS A C 1
ATOM 749 O O . LYS A 1 92 ? -4.784 4.070 -3.448 1.00 91.31 92 LYS A O 1
ATOM 754 N N . CYS A 1 93 ? -3.309 2.823 -4.613 1.00 91.50 93 CYS A N 1
ATOM 755 C CA . CYS A 1 93 ? -3.764 1.525 -4.130 1.00 91.50 93 CYS A CA 1
ATOM 756 C C . CYS A 1 93 ? -3.631 1.415 -2.600 1.00 91.50 93 CYS A C 1
ATOM 758 O O . CYS A 1 93 ? -4.613 1.207 -1.890 1.00 91.50 93 CYS A O 1
ATOM 760 N N . LEU A 1 94 ? -2.446 1.728 -2.070 1.00 88.50 94 LEU A N 1
ATOM 761 C CA . LEU A 1 94 ? -2.173 1.696 -0.629 1.00 88.50 94 LEU A CA 1
ATOM 762 C C . LEU A 1 94 ? -3.008 2.701 0.171 1.00 88.50 94 LEU A C 1
ATOM 764 O O . LEU A 1 94 ? -3.379 2.441 1.317 1.00 88.50 94 LEU A O 1
ATOM 768 N N . LYS A 1 95 ? -3.314 3.863 -0.419 1.00 90.50 95 LYS A N 1
ATOM 769 C CA . LYS A 1 95 ? -4.176 4.863 0.216 1.00 90.50 95 LYS A CA 1
ATOM 770 C C . LYS A 1 95 ? -5.595 4.326 0.420 1.00 90.50 95 LYS A C 1
ATOM 772 O O . LYS A 1 95 ? -6.133 4.498 1.512 1.00 90.50 95 LYS A O 1
ATOM 777 N N . LYS A 1 96 ? -6.162 3.642 -0.579 1.00 91.44 96 LYS A N 1
ATOM 778 C CA . LYS A 1 96 ? -7.494 3.024 -0.477 1.00 91.44 96 LYS A CA 1
ATOM 779 C C . LYS A 1 96 ? -7.539 1.971 0.630 1.00 91.44 96 LYS A C 1
ATOM 781 O O . LYS A 1 96 ? -8.376 2.055 1.523 1.00 91.44 96 LYS A O 1
ATOM 786 N N . GLU A 1 97 ? -6.573 1.054 0.651 1.00 90.69 97 GLU A N 1
ATOM 787 C CA . GLU A 1 97 ? -6.495 0.012 1.688 1.00 90.69 97 GLU A CA 1
ATOM 788 C C . GLU A 1 97 ? -6.365 0.599 3.098 1.00 90.69 97 GLU A C 1
ATOM 790 O O . GLU A 1 97 ? -6.987 0.132 4.060 1.00 90.69 97 GLU A O 1
ATOM 795 N N . TYR A 1 98 ? -5.556 1.652 3.234 1.00 89.81 98 TYR A N 1
ATOM 796 C CA . TYR A 1 98 ? -5.394 2.351 4.500 1.00 89.81 98 TYR A CA 1
ATOM 797 C C . TYR A 1 98 ? -6.704 2.999 4.963 1.00 89.81 98 TYR A C 1
ATOM 799 O O . TYR A 1 98 ? -7.056 2.902 6.142 1.00 89.81 98 TYR A O 1
ATOM 807 N N . GLU A 1 99 ? -7.439 3.641 4.055 1.00 93.56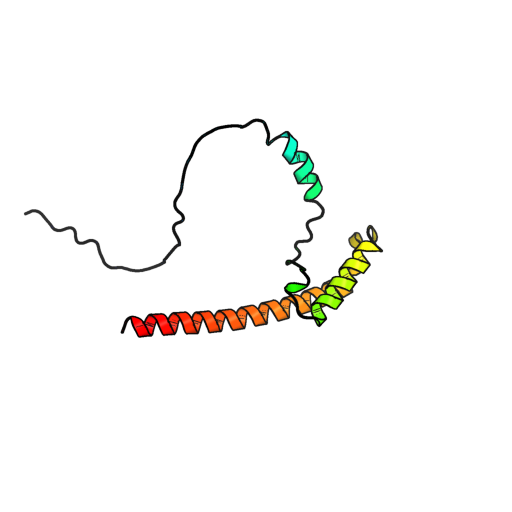 99 GLU A N 1
ATOM 808 C CA . GLU A 1 99 ? -8.734 4.262 4.341 1.00 93.56 99 GLU A CA 1
ATOM 809 C C . GLU A 1 99 ? -9.779 3.224 4.771 1.00 93.56 99 GLU A C 1
ATOM 811 O O . GLU A 1 99 ? -10.437 3.409 5.800 1.00 93.56 99 GLU A O 1
ATOM 816 N N . GLU A 1 100 ? -9.860 2.086 4.082 1.00 92.44 100 GLU A N 1
ATOM 817 C CA . GLU A 1 100 ? -10.746 0.974 4.444 1.00 92.44 100 GLU A CA 1
ATOM 818 C C . GLU A 1 100 ? -10.409 0.385 5.816 1.00 92.44 100 GLU A C 1
ATOM 820 O O . GLU A 1 100 ? -11.286 0.161 6.658 1.00 92.44 100 GLU A O 1
ATOM 825 N N . LYS A 1 101 ? -9.122 0.149 6.088 1.00 90.50 101 LYS A N 1
ATOM 826 C CA . LYS A 1 101 ? -8.668 -0.353 7.391 1.00 90.50 101 LYS A CA 1
ATOM 827 C C . LYS A 1 101 ? -8.956 0.656 8.500 1.00 90.50 101 LYS A C 1
ATOM 829 O O . LYS A 1 101 ? -9.384 0.277 9.591 1.00 90.50 101 LYS A O 1
ATOM 834 N N . ARG A 1 102 ? -8.779 1.951 8.226 1.00 93.38 102 ARG A N 1
ATOM 835 C CA . ARG A 1 102 ? -9.099 3.035 9.163 1.00 93.38 102 ARG A CA 1
ATOM 836 C C . ARG A 1 102 ? -10.598 3.100 9.457 1.00 93.38 102 ARG A C 1
ATOM 838 O O . ARG A 1 102 ? -10.962 3.286 10.619 1.00 93.38 102 ARG A O 1
ATOM 845 N N . ALA A 1 103 ? -11.454 2.917 8.453 1.00 96.00 103 ALA A N 1
ATOM 846 C CA . ALA A 1 103 ? -12.904 2.865 8.627 1.00 96.00 103 ALA A CA 1
ATOM 847 C C . ALA A 1 103 ? -13.328 1.665 9.492 1.00 96.00 103 ALA A C 1
ATOM 849 O O . ALA A 1 103 ? -13.994 1.859 10.512 1.00 96.00 103 ALA A O 1
ATOM 850 N N . ARG A 1 104 ? -12.847 0.456 9.167 1.00 94.50 104 ARG A N 1
ATOM 851 C CA . ARG A 1 104 ? -13.114 -0.770 9.943 1.00 94.50 104 ARG A CA 1
ATOM 852 C C . ARG A 1 104 ? -12.657 -0.650 11.396 1.00 94.50 104 ARG A C 1
ATOM 854 O O . ARG A 1 104 ? -13.416 -0.936 12.319 1.00 94.50 104 ARG A O 1
ATOM 861 N N . ASN A 1 105 ? -11.447 -0.142 11.623 1.00 94.38 105 ASN A N 1
ATOM 862 C CA . ASN A 1 105 ? -10.917 0.056 12.973 1.00 94.38 105 ASN A CA 1
ATOM 863 C C . ASN A 1 105 ? -11.714 1.101 13.766 1.00 94.38 105 ASN A C 1
ATOM 865 O O . ASN A 1 105 ? -11.896 0.952 14.974 1.00 94.38 105 ASN A O 1
ATOM 869 N N . LYS A 1 106 ? -12.209 2.157 13.105 1.00 96.44 106 LYS A N 1
ATOM 870 C CA . LYS A 1 106 ? -13.071 3.167 13.735 1.00 96.44 106 LYS A CA 1
ATOM 871 C C . LYS A 1 106 ? -14.392 2.553 14.193 1.00 96.44 106 LYS A C 1
ATOM 873 O O . LYS A 1 106 ? -14.847 2.866 15.292 1.00 96.44 106 LYS A O 1
ATOM 878 N N . GLU A 1 107 ? -14.994 1.691 13.380 1.00 96.06 107 GLU A N 1
ATOM 879 C CA . GLU A 1 107 ? -16.219 0.976 13.736 1.00 96.06 107 GLU A CA 1
ATOM 880 C C . GLU A 1 107 ? -15.986 -0.009 14.885 1.00 96.06 107 GLU A C 1
ATOM 882 O O . GLU A 1 107 ? -16.707 0.036 15.882 1.00 96.06 107 GLU A O 1
ATOM 887 N N . LEU A 1 108 ? -14.937 -0.831 14.803 1.00 95.69 108 LEU A N 1
ATOM 888 C CA . LEU A 1 108 ? -14.572 -1.768 15.865 1.00 95.69 108 LEU A CA 1
ATOM 889 C C . LEU A 1 108 ? -14.333 -1.039 17.192 1.00 95.69 108 LEU A C 1
ATOM 891 O O . LEU A 1 108 ? -14.869 -1.432 18.225 1.00 95.69 108 LEU A O 1
ATOM 895 N N . ARG A 1 109 ? -13.601 0.081 17.161 1.00 94.38 109 ARG A N 1
ATOM 896 C CA . ARG A 1 109 ? -13.369 0.916 18.344 1.00 94.38 109 ARG A CA 1
ATOM 897 C C . ARG A 1 109 ? -14.673 1.450 18.935 1.00 94.38 109 ARG A C 1
ATOM 899 O O . ARG A 1 109 ? -14.819 1.445 20.151 1.00 94.38 109 ARG A O 1
ATOM 906 N N . ARG A 1 110 ? -15.620 1.896 18.100 1.00 95.56 110 ARG A N 1
ATOM 907 C CA . ARG A 1 110 ? -16.951 2.333 18.561 1.00 95.56 110 ARG A CA 1
ATOM 908 C C . ARG A 1 110 ? -17.715 1.188 19.226 1.00 95.56 110 ARG A C 1
ATOM 910 O O . ARG A 1 110 ? -18.256 1.395 20.303 1.00 95.56 110 ARG A O 1
ATOM 917 N N . LYS A 1 111 ? -17.709 -0.012 18.633 1.00 95.62 111 LYS A N 1
ATOM 918 C CA . LYS A 1 111 ? -18.356 -1.206 19.207 1.00 95.62 111 LYS A CA 1
ATOM 919 C C . LYS A 1 111 ? -17.765 -1.573 20.570 1.00 95.62 111 LYS A C 1
ATOM 921 O O . LYS A 1 111 ? -18.523 -1.787 21.507 1.00 95.62 111 LYS A O 1
ATOM 926 N N . ILE A 1 112 ? -16.436 -1.569 20.694 1.00 95.06 112 ILE A N 1
ATOM 927 C CA . ILE A 1 112 ? -15.739 -1.852 21.960 1.00 95.06 112 ILE A CA 1
ATOM 928 C C . ILE A 1 112 ? -16.096 -0.815 23.033 1.00 95.06 112 ILE A C 1
ATOM 930 O O . ILE A 1 112 ? -16.413 -1.192 24.157 1.00 95.06 112 ILE A O 1
ATOM 934 N N . ILE A 1 113 ? -16.081 0.479 22.691 1.00 94.94 113 ILE A N 1
ATOM 935 C CA . ILE A 1 113 ? -16.441 1.553 23.633 1.00 94.94 113 ILE A CA 1
ATOM 936 C C . ILE A 1 113 ? -17.893 1.396 24.091 1.00 94.94 113 ILE A C 1
ATOM 938 O O . ILE A 1 113 ? -18.147 1.409 25.289 1.00 94.94 113 ILE A O 1
ATOM 942 N N . ASN A 1 114 ? -18.827 1.197 23.158 1.00 95.00 114 ASN A N 1
ATOM 943 C CA . ASN A 1 114 ? -20.243 1.037 23.485 1.00 95.00 114 ASN A CA 1
ATOM 944 C C . ASN A 1 114 ? -20.486 -0.199 24.365 1.00 95.00 114 ASN A C 1
ATOM 946 O O . ASN A 1 114 ? -21.262 -0.131 25.315 1.00 95.00 114 ASN A O 1
ATOM 950 N N . ALA A 1 115 ? -19.800 -1.311 24.080 1.00 95.12 115 ALA A N 1
ATOM 951 C CA . ALA A 1 115 ? -19.857 -2.507 24.911 1.00 95.12 115 ALA A CA 1
ATOM 952 C C . ALA A 1 115 ? -19.376 -2.207 26.338 1.00 95.12 115 ALA A C 1
ATOM 954 O O . ALA A 1 115 ? -20.109 -2.479 27.281 1.00 95.12 115 ALA A O 1
ATOM 955 N N . HIS A 1 116 ? -18.214 -1.562 26.501 1.00 93.88 116 HIS A N 1
ATOM 956 C CA . HIS A 1 116 ? -17.694 -1.178 27.820 1.00 93.88 116 HIS A CA 1
ATOM 957 C C . HIS A 1 116 ? -18.675 -0.288 28.594 1.00 93.88 116 HIS A C 1
ATOM 959 O O . HIS A 1 116 ? -18.973 -0.566 29.749 1.00 93.88 116 HIS A O 1
ATOM 965 N N . THR A 1 117 ? -19.249 0.730 27.944 1.00 93.81 117 THR A N 1
ATOM 966 C CA . THR A 1 117 ? -20.223 1.629 28.587 1.00 93.81 117 THR A CA 1
ATOM 967 C C . THR A 1 117 ? -21.533 0.947 28.980 1.00 93.81 117 THR A C 1
ATOM 969 O O . THR A 1 117 ? -22.243 1.463 29.838 1.00 93.81 117 THR A O 1
ATOM 972 N N . ASN A 1 118 ? -21.885 -0.176 28.344 1.00 90.62 118 ASN A N 1
ATOM 973 C CA . ASN A 1 118 ? -23.072 -0.954 28.700 1.00 90.62 118 ASN A CA 1
ATOM 974 C C . ASN A 1 118 ? -22.822 -1.869 29.904 1.00 90.62 118 ASN A C 1
ATOM 976 O O . ASN A 1 118 ? -23.757 -2.112 30.648 1.00 90.62 118 ASN A O 1
ATOM 980 N N . PHE A 1 119 ? -21.592 -2.357 30.105 1.00 87.75 119 PHE A N 1
ATOM 981 C C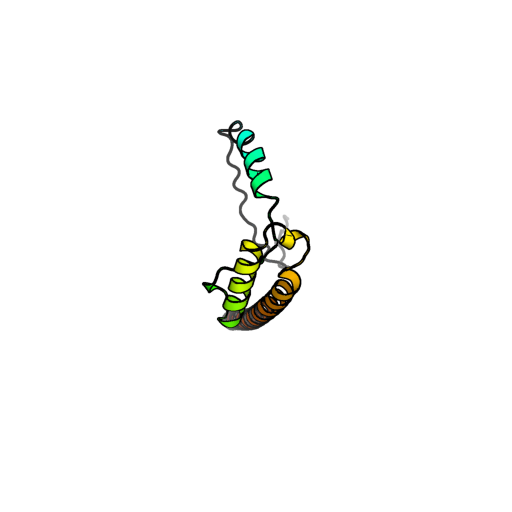A . PHE A 1 119 ? -21.241 -3.170 31.278 1.00 87.75 119 PHE A CA 1
ATOM 982 C C . PHE A 1 119 ? -21.114 -2.350 32.568 1.00 87.75 119 PHE A C 1
ATOM 984 O O . PHE A 1 119 ? -21.238 -2.899 33.656 1.00 87.75 119 PHE A O 1
ATOM 991 N N . GLU A 1 120 ? -20.840 -1.049 32.460 1.00 80.62 120 GLU A N 1
ATOM 992 C CA . GLU A 1 120 ? -20.745 -0.140 33.611 1.00 80.62 120 GLU A CA 1
ATOM 993 C C . GLU A 1 120 ? -22.114 0.369 34.112 1.00 80.62 120 GLU A C 1
ATOM 995 O O . GLU A 1 120 ? -22.153 1.126 35.083 1.00 80.62 120 GLU A O 1
ATOM 1000 N N . LYS A 1 121 ? -23.219 -0.009 33.453 1.00 68.31 121 LYS A N 1
ATOM 1001 C CA . LYS A 1 121 ? -24.600 0.341 33.822 1.00 68.31 121 LYS A CA 1
ATOM 1002 C C . LYS A 1 121 ? -25.326 -0.857 34.414 1.00 68.31 121 LYS A C 1
ATOM 1004 O O . LYS A 1 121 ? -26.100 -0.619 35.364 1.00 68.31 121 LYS A O 1
#